Protein AF-A0A2G9UCV1-F1 (afdb_monomer_lite)

Secondary structure (DSSP, 8-state):
--------------HHHHHHHHHHHHHHHHHHHHHHHHHHHHHHHHHHHHHHHHHTTSS-TTTS--GGGG---TT--HHHHHHHHHHHHHHTGGG-TT--SHHHHHHHHHHH-HHHHHHHHHHHHHHHHS---SHHHHHHHHHHHHHHHHHHHH-TT----

Sequence (161 aa):
MLAKSEYHDDKNCTADTAIFDMDEEQQQEADSDEDGTMAKLDGVVRDVLCYIAMKHGVVDSAALGDASWLRLGNEAKREELFSILLSLLESRMLLAVHVRYSSFIWLYICSLDESYATRTLELLWSVIVRPQIAQSDVAKGHGAAAYLAAFLARAKYLDLK

Organism: Teladorsagia circumcincta (NCBI:txid45464)

InterPro domains:
  IPR007991 RNA polymerase I specific transcription initiation factor RRN3 [PF05327] (13-159)
  IPR007991 RNA polymerase I specific transcription initiation factor RRN3 [PTHR12790] (10-160)

Foldseek 3Di:
DDDDDDDDDPPDPPPVVVVVVVVVVVVVVVVVVVVVVVVVVVVVLVLLLVVLCVLLVVDDPVVPPDNVVVVDDPPDHNVNVLVVVLVCCQPPVLLDPPDDRVLVSLLSSCLSDVVSVVVLLVSLVCLLPDDDDDPSSVSSNVSSVVSNVVCVVPNPVDDPD

Structure (mmCIF, N/CA/C/O backbone):
data_AF-A0A2G9UCV1-F1
#
_entry.id   AF-A0A2G9UCV1-F1
#
loop_
_atom_site.group_PDB
_atom_site.id
_atom_site.type_symbol
_atom_site.label_atom_id
_atom_site.label_alt_id
_atom_site.label_comp_id
_atom_site.label_asym_id
_atom_site.label_entity_id
_atom_site.label_seq_id
_atom_site.pdbx_PDB_ins_code
_atom_site.Cartn_x
_atom_site.Cartn_y
_atom_site.Cartn_z
_atom_site.occupancy
_atom_site.B_iso_or_equiv
_atom_site.auth_seq_id
_atom_site.auth_comp_id
_atom_site.auth_asym_id
_atom_site.auth_atom_id
_atom_site.pdbx_PDB_model_num
ATOM 1 N N . MET A 1 1 ? 22.175 36.549 -83.589 1.00 36.97 1 MET A N 1
ATOM 2 C CA . MET A 1 1 ? 23.540 36.777 -83.065 1.00 36.97 1 MET A CA 1
ATOM 3 C C . MET A 1 1 ? 23.429 37.096 -81.585 1.00 36.97 1 MET A C 1
ATOM 5 O O . MET A 1 1 ? 22.569 37.899 -81.257 1.00 36.97 1 MET A O 1
ATOM 9 N N . LEU A 1 2 ? 24.325 36.492 -80.787 1.00 35.78 2 LEU A N 1
ATOM 10 C CA . LEU A 1 2 ? 24.571 36.649 -79.336 1.00 35.78 2 LEU A CA 1
ATOM 11 C C . LEU A 1 2 ? 23.545 35.988 -78.394 1.00 35.78 2 LEU A C 1
ATOM 13 O O . LEU A 1 2 ? 22.355 36.176 -78.586 1.00 35.78 2 LEU A O 1
ATOM 17 N N . ALA A 1 3 ? 23.891 35.320 -77.292 1.00 36.47 3 ALA A N 1
ATOM 18 C CA . ALA A 1 3 ? 24.941 34.373 -76.881 1.00 36.47 3 ALA A CA 1
ATOM 19 C C . ALA A 1 3 ? 24.551 33.918 -75.448 1.00 36.47 3 ALA A C 1
ATOM 21 O O . ALA A 1 3 ? 23.888 34.661 -74.732 1.00 36.47 3 ALA A O 1
ATOM 22 N N . LYS A 1 4 ? 24.954 32.700 -75.066 1.00 44.09 4 LYS A N 1
ATOM 23 C CA . LYS A 1 4 ? 24.844 32.037 -73.746 1.00 44.09 4 LYS A CA 1
ATOM 24 C C . LYS A 1 4 ? 24.869 32.939 -72.493 1.00 44.09 4 LYS A C 1
ATOM 26 O O . LYS A 1 4 ? 25.775 33.753 -72.367 1.00 44.09 4 LYS A O 1
ATOM 31 N N . SER A 1 5 ? 24.075 32.563 -71.484 1.00 36.56 5 SER A N 1
ATOM 32 C CA . SER A 1 5 ? 24.607 32.185 -70.158 1.00 36.56 5 SER A CA 1
ATOM 33 C C . SER A 1 5 ? 23.588 31.347 -69.371 1.00 36.56 5 SER A C 1
ATOM 35 O O . SER A 1 5 ? 22.533 31.841 -68.981 1.00 36.56 5 SER A O 1
ATOM 37 N N . GLU A 1 6 ? 23.923 30.079 -69.148 1.00 44.66 6 GLU A N 1
ATOM 38 C CA . GLU A 1 6 ? 23.405 29.265 -68.045 1.00 44.66 6 GLU A CA 1
ATOM 39 C C . GLU A 1 6 ? 23.840 29.896 -66.713 1.00 44.66 6 GLU A C 1
ATOM 41 O O . GLU A 1 6 ? 24.981 30.345 -66.621 1.00 44.66 6 GLU A O 1
ATOM 46 N N . TYR A 1 7 ? 22.981 29.887 -65.690 1.00 33.75 7 TYR A N 1
ATOM 47 C CA . TYR A 1 7 ? 23.413 29.615 -64.314 1.00 33.75 7 TYR A CA 1
ATOM 48 C C . TYR A 1 7 ? 22.213 29.185 -63.455 1.00 33.75 7 TYR A C 1
ATOM 50 O O . TYR A 1 7 ? 21.253 29.933 -63.280 1.00 33.75 7 TYR A O 1
ATOM 58 N N . HIS A 1 8 ? 22.292 27.942 -62.979 1.00 42.00 8 HIS A N 1
ATOM 59 C CA . HIS A 1 8 ? 21.508 27.350 -61.895 1.00 42.00 8 HIS A CA 1
ATOM 60 C C . HIS A 1 8 ? 21.559 28.242 -60.647 1.00 42.00 8 HIS A C 1
ATOM 62 O O . HIS A 1 8 ? 22.640 28.702 -60.287 1.00 42.00 8 HIS A O 1
ATOM 68 N N . ASP A 1 9 ? 20.443 28.375 -59.932 1.00 35.41 9 ASP A N 1
ATOM 69 C CA . ASP A 1 9 ? 20.506 28.344 -58.469 1.00 35.41 9 ASP A CA 1
ATOM 70 C C . ASP A 1 9 ? 19.203 27.745 -57.929 1.00 35.41 9 ASP A C 1
ATOM 72 O O . ASP A 1 9 ? 18.168 28.409 -57.813 1.00 35.41 9 ASP A O 1
ATOM 76 N N . ASP A 1 10 ? 19.266 26.439 -57.669 1.00 41.19 10 ASP A N 1
ATOM 77 C CA . ASP A 1 10 ? 18.287 25.699 -56.886 1.00 41.19 10 ASP A CA 1
ATOM 78 C C . ASP A 1 10 ? 18.305 26.247 -55.459 1.00 41.19 10 ASP A C 1
ATOM 80 O O . ASP A 1 10 ? 19.042 25.768 -54.594 1.00 41.19 10 ASP A O 1
ATOM 84 N N . LYS A 1 11 ? 17.453 27.230 -55.165 1.00 46.59 11 LYS A N 1
ATOM 85 C CA . LYS A 1 11 ? 17.061 27.484 -53.775 1.00 46.59 11 LYS A CA 1
ATOM 86 C C . LYS A 1 11 ? 16.038 26.443 -53.365 1.00 46.59 11 LYS A C 1
ATOM 88 O O . LYS A 1 11 ? 14.837 26.689 -53.308 1.00 46.59 11 LYS A O 1
ATOM 93 N N . ASN A 1 12 ? 16.593 25.258 -53.131 1.00 39.28 12 ASN A N 1
ATOM 94 C CA . ASN A 1 12 ? 15.988 24.142 -52.440 1.00 39.28 12 ASN A CA 1
ATOM 95 C C . ASN A 1 12 ? 15.284 24.652 -51.179 1.00 39.28 12 ASN A C 1
ATOM 97 O O . ASN A 1 12 ? 15.873 25.366 -50.364 1.00 39.28 12 ASN A O 1
ATOM 101 N N . CYS A 1 13 ? 14.020 24.268 -51.046 1.00 40.97 13 CYS A N 1
ATOM 102 C CA . CYS A 1 13 ? 13.200 24.431 -49.861 1.00 40.97 13 CYS A CA 1
ATOM 103 C C . CYS A 1 13 ? 13.863 23.731 -48.660 1.00 40.97 13 CYS A C 1
ATOM 105 O O . CYS A 1 13 ? 13.596 22.567 -48.395 1.00 40.97 13 CYS A O 1
ATOM 107 N N . THR A 1 14 ? 14.741 24.419 -47.934 1.00 45.41 14 THR A N 1
ATOM 108 C CA . THR A 1 14 ? 15.266 23.973 -46.628 1.00 45.41 14 THR A CA 1
ATOM 109 C C . THR A 1 14 ? 14.481 24.554 -45.452 1.00 45.41 14 THR A C 1
ATOM 111 O O . THR A 1 14 ? 14.821 24.303 -44.302 1.00 45.41 14 THR A O 1
ATOM 114 N N . ALA A 1 15 ? 13.429 25.332 -45.720 1.00 49.66 15 ALA A N 1
ATOM 115 C CA . ALA A 1 15 ? 12.578 25.905 -44.679 1.00 49.66 15 ALA A CA 1
ATOM 116 C C . ALA A 1 15 ? 11.506 24.923 -44.173 1.00 49.66 15 ALA A C 1
ATOM 118 O O . ALA A 1 15 ? 11.132 25.002 -43.007 1.00 49.66 15 ALA A O 1
ATOM 119 N N . ASP A 1 16 ? 11.049 23.984 -45.009 1.00 50.50 16 ASP A N 1
ATOM 120 C CA . ASP A 1 16 ? 9.970 23.063 -44.627 1.00 50.50 16 ASP A CA 1
ATOM 121 C C . ASP A 1 16 ? 10.460 21.900 -43.752 1.00 50.50 16 ASP A C 1
ATOM 123 O O . ASP A 1 16 ? 9.701 21.420 -42.924 1.00 50.50 16 ASP A O 1
ATOM 127 N N . THR A 1 17 ? 11.725 21.477 -43.852 1.00 52.72 17 THR A N 1
ATOM 128 C CA . THR A 1 17 ? 12.302 20.447 -42.963 1.00 52.72 17 THR A CA 1
ATOM 129 C C . THR A 1 17 ? 12.671 20.979 -41.578 1.00 52.72 17 THR A C 1
ATOM 131 O O . THR A 1 17 ? 12.580 20.237 -40.609 1.00 52.72 17 THR A O 1
ATOM 134 N N . ALA A 1 18 ? 13.012 22.265 -41.452 1.00 54.44 18 ALA A N 1
ATOM 135 C CA . ALA A 1 18 ? 13.372 22.866 -40.163 1.00 54.44 18 ALA A CA 1
ATOM 136 C C . ALA A 1 18 ? 12.172 23.028 -39.208 1.00 54.44 18 ALA A C 1
ATOM 138 O O . ALA A 1 18 ? 12.356 23.079 -37.995 1.00 54.44 18 ALA A O 1
ATOM 139 N N . ILE A 1 19 ? 10.948 23.109 -39.746 1.00 53.62 19 ILE A N 1
ATOM 140 C CA . ILE A 1 19 ? 9.717 23.129 -38.941 1.00 53.62 19 ILE A CA 1
ATOM 141 C C . ILE A 1 19 ? 9.448 21.759 -38.303 1.00 53.62 19 ILE A C 1
ATOM 143 O O . ILE A 1 19 ? 8.961 21.720 -37.180 1.00 53.62 19 ILE A O 1
ATOM 147 N N . PHE A 1 20 ? 9.791 20.655 -38.977 1.00 51.34 20 PHE A N 1
ATOM 148 C CA . PHE A 1 20 ? 9.595 19.302 -38.440 1.00 51.34 20 PHE A CA 1
ATOM 149 C C . PHE A 1 20 ? 10.747 18.836 -37.530 1.00 51.34 20 PHE A C 1
ATOM 151 O O . PHE A 1 20 ? 10.480 18.125 -36.567 1.00 51.34 20 PHE A O 1
ATOM 158 N N . ASP A 1 21 ? 11.990 19.286 -37.756 1.00 57.12 21 ASP A N 1
ATOM 159 C CA . ASP A 1 21 ? 13.137 18.963 -36.878 1.00 57.12 21 ASP A CA 1
ATOM 160 C C . ASP A 1 21 ? 12.962 19.524 -35.451 1.00 57.12 21 ASP A C 1
ATOM 162 O O . ASP A 1 21 ? 13.311 18.866 -34.474 1.00 57.12 21 ASP A O 1
ATOM 166 N N . MET A 1 22 ? 12.375 20.720 -35.305 1.00 56.84 22 MET A N 1
ATOM 167 C CA . MET A 1 22 ? 12.138 21.315 -33.981 1.00 56.84 22 MET A CA 1
ATOM 168 C C . MET A 1 22 ? 11.086 20.564 -33.148 1.00 56.84 22 MET A C 1
ATOM 170 O O . MET A 1 22 ? 11.182 20.562 -31.920 1.00 56.84 22 MET A O 1
ATOM 174 N N . ASP A 1 23 ? 10.096 19.945 -33.796 1.00 54.31 23 ASP A N 1
ATOM 175 C CA . ASP A 1 23 ? 9.051 19.172 -33.116 1.00 54.31 23 ASP A CA 1
ATOM 176 C C . ASP A 1 23 ? 9.553 17.758 -32.749 1.00 54.31 23 ASP A C 1
ATOM 178 O O . ASP A 1 23 ? 9.207 17.240 -31.687 1.00 54.31 23 ASP A O 1
ATOM 182 N N . GLU A 1 24 ? 10.412 17.141 -33.573 1.00 57.62 24 GLU A N 1
ATOM 183 C CA . GLU A 1 24 ? 11.003 15.823 -33.284 1.00 57.62 24 GLU A CA 1
ATOM 184 C C . GLU A 1 24 ? 12.051 15.864 -32.153 1.00 57.62 24 GLU A C 1
ATOM 186 O O . GLU A 1 24 ? 12.065 14.962 -31.308 1.00 57.62 24 GLU A O 1
ATOM 191 N N . GLU A 1 25 ? 12.878 16.914 -32.068 1.00 55.00 25 GLU A N 1
ATOM 192 C CA . GLU A 1 25 ? 13.849 17.086 -30.971 1.00 55.00 25 GLU A CA 1
ATOM 193 C C . GLU A 1 25 ? 13.156 17.312 -29.613 1.00 55.00 25 GLU A C 1
ATOM 195 O O . GLU A 1 25 ? 13.543 16.705 -28.611 1.00 55.00 25 GLU A O 1
ATOM 200 N N . GLN A 1 26 ? 12.076 18.104 -29.570 1.00 53.88 26 GLN A N 1
ATOM 201 C CA . GLN A 1 26 ? 11.294 18.312 -28.340 1.00 53.88 26 GLN A CA 1
ATOM 202 C C . GLN A 1 26 ? 10.591 17.035 -27.865 1.00 53.88 26 GLN A C 1
ATOM 204 O O . GLN A 1 26 ? 10.488 16.797 -26.659 1.00 53.88 26 GLN A O 1
ATOM 209 N N . GLN A 1 27 ? 10.123 16.203 -28.797 1.00 52.91 27 GLN A N 1
ATOM 210 C CA . GLN A 1 27 ? 9.500 14.920 -28.480 1.00 52.91 27 GLN A CA 1
ATOM 211 C C . GLN A 1 27 ? 10.533 13.923 -27.912 1.00 52.91 27 GLN A C 1
ATOM 213 O O . GLN A 1 27 ? 10.243 13.230 -26.939 1.00 52.91 27 GLN A O 1
ATOM 218 N N . GLN A 1 28 ? 11.757 13.892 -28.457 1.00 52.22 28 GLN A N 1
ATOM 219 C CA . GLN A 1 28 ? 12.842 13.032 -27.961 1.00 52.22 28 GLN A CA 1
ATOM 220 C C . GLN A 1 28 ? 13.397 13.461 -26.597 1.00 52.22 28 GLN A C 1
ATOM 222 O O . GLN A 1 28 ? 13.704 12.598 -25.771 1.00 52.22 28 GLN A O 1
ATOM 227 N N . GLU A 1 29 ? 13.520 14.764 -26.331 1.00 54.25 29 GLU A N 1
ATOM 228 C CA . GLU A 1 29 ? 13.940 15.261 -25.014 1.00 54.25 29 GLU A CA 1
ATOM 229 C C . GLU A 1 29 ? 12.895 14.946 -23.932 1.00 54.25 29 GLU A C 1
ATOM 231 O O . GLU A 1 29 ? 13.259 14.498 -22.842 1.00 54.25 29 GLU A O 1
ATOM 236 N N . ALA A 1 30 ? 11.602 15.087 -24.248 1.00 56.38 30 ALA A N 1
ATOM 237 C CA . ALA A 1 30 ? 10.517 14.733 -23.336 1.00 56.38 30 ALA A CA 1
ATOM 238 C C . ALA A 1 30 ? 10.493 13.226 -23.011 1.00 56.38 30 ALA A C 1
ATOM 240 O O . ALA A 1 30 ? 10.402 12.858 -21.839 1.00 56.38 30 ALA A O 1
ATOM 241 N N . ASP A 1 31 ? 10.648 12.358 -24.015 1.00 57.25 31 ASP A N 1
ATOM 242 C CA . ASP A 1 31 ? 10.676 10.902 -23.819 1.00 57.25 31 ASP A CA 1
ATOM 243 C C . ASP A 1 31 ? 11.931 10.444 -23.038 1.00 57.25 31 ASP A C 1
ATOM 245 O O . ASP A 1 31 ? 11.857 9.546 -22.195 1.00 57.25 31 ASP A O 1
ATOM 249 N N . SER A 1 32 ? 13.082 11.092 -23.259 1.00 58.66 32 SER A N 1
ATOM 250 C CA . SER A 1 32 ? 14.326 10.842 -22.511 1.00 58.66 32 SER A CA 1
ATOM 251 C C . SER A 1 32 ? 14.216 11.255 -21.035 1.00 58.66 32 SER A C 1
ATOM 253 O O . SER A 1 32 ? 14.679 10.536 -20.140 1.00 58.66 32 SER A O 1
ATOM 255 N N . ASP A 1 33 ? 13.595 12.402 -20.754 1.00 60.75 33 ASP A N 1
ATOM 256 C CA . ASP A 1 33 ? 13.387 12.881 -19.385 1.00 60.75 33 ASP A CA 1
ATOM 257 C C . ASP A 1 33 ? 12.329 12.051 -18.633 1.00 60.75 33 ASP A C 1
ATOM 259 O O . ASP A 1 33 ? 12.4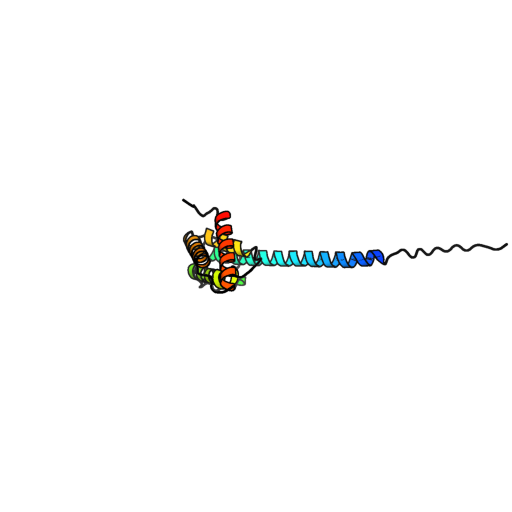88 11.778 -17.433 1.00 60.75 33 ASP A O 1
ATOM 263 N N . GLU A 1 34 ? 11.280 11.577 -19.313 1.00 63.47 34 GLU A N 1
ATOM 264 C CA . GLU A 1 34 ? 10.317 10.630 -18.741 1.00 63.47 34 GLU A CA 1
ATOM 265 C C . GLU A 1 34 ? 10.983 9.297 -18.360 1.00 63.47 34 GLU A C 1
ATOM 267 O O . GLU A 1 34 ? 10.778 8.804 -17.245 1.00 63.47 34 GLU A O 1
ATOM 272 N N . ASP A 1 35 ? 11.858 8.755 -19.208 1.00 69.31 35 ASP A N 1
ATOM 273 C CA . ASP A 1 35 ? 12.586 7.517 -18.903 1.00 69.31 35 ASP A CA 1
ATOM 274 C C . ASP A 1 35 ? 13.588 7.718 -17.745 1.00 69.31 35 ASP A C 1
ATOM 276 O O . ASP A 1 35 ? 13.674 6.917 -16.803 1.00 69.31 35 ASP A O 1
ATOM 280 N N . GLY A 1 36 ? 14.263 8.873 -17.710 1.00 75.62 36 GLY A N 1
ATOM 281 C CA . GLY A 1 36 ? 15.147 9.261 -16.611 1.00 75.62 36 GLY A CA 1
ATOM 282 C C . GLY A 1 36 ? 14.422 9.447 -15.270 1.00 75.62 36 GLY A C 1
ATOM 283 O O . GLY A 1 36 ? 14.963 9.111 -14.208 1.00 75.62 36 GLY A O 1
ATOM 284 N N . THR A 1 37 ? 13.192 9.968 -15.277 1.00 79.00 37 THR A N 1
ATOM 285 C CA . THR A 1 37 ? 12.369 10.089 -14.060 1.00 79.00 37 THR A CA 1
ATOM 286 C C . THR A 1 37 ? 11.780 8.749 -13.624 1.00 79.00 37 THR A C 1
ATOM 288 O O . THR A 1 37 ? 11.726 8.480 -12.418 1.00 79.00 37 THR A O 1
ATOM 291 N N . MET A 1 38 ? 11.428 7.870 -14.564 1.00 81.75 38 MET A N 1
ATOM 292 C CA . MET A 1 38 ? 10.963 6.515 -14.273 1.00 81.75 38 MET A CA 1
ATOM 293 C C . MET A 1 38 ? 12.068 5.654 -13.650 1.00 81.75 38 MET A C 1
ATOM 295 O O . MET A 1 38 ? 11.817 4.988 -12.644 1.00 81.75 38 MET A O 1
ATOM 299 N N . ALA A 1 39 ? 13.30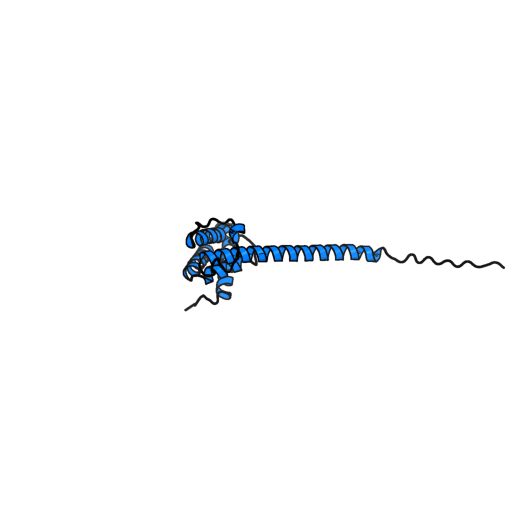3 5.741 -14.150 1.00 84.94 39 ALA A N 1
ATOM 300 C CA . ALA A 1 39 ? 14.456 5.058 -13.561 1.00 84.94 39 ALA A CA 1
ATOM 301 C C . ALA A 1 39 ? 14.751 5.532 -12.125 1.00 84.94 39 ALA A C 1
ATOM 303 O O . ALA A 1 39 ? 15.054 4.726 -11.240 1.00 84.94 39 ALA A O 1
ATOM 304 N N . LYS A 1 40 ? 14.614 6.840 -11.859 1.00 85.69 40 LYS A N 1
ATOM 305 C CA . LYS A 1 40 ? 14.734 7.393 -10.498 1.00 85.69 40 LYS A CA 1
ATOM 306 C C . LYS A 1 40 ? 13.625 6.879 -9.585 1.00 85.69 40 LYS A C 1
ATOM 308 O O . LYS A 1 40 ? 13.901 6.534 -8.437 1.00 85.69 40 LYS A O 1
ATOM 313 N N . LEU A 1 41 ? 12.388 6.816 -10.080 1.00 86.00 41 LEU A N 1
ATOM 314 C CA . LEU A 1 41 ? 11.263 6.292 -9.314 1.00 86.00 41 LEU A CA 1
ATOM 315 C C . LEU A 1 41 ? 11.452 4.808 -8.985 1.00 86.00 41 LEU A C 1
ATOM 317 O O . LEU A 1 41 ? 11.250 4.430 -7.835 1.00 86.00 41 LEU A O 1
ATOM 321 N N . ASP A 1 42 ? 11.868 3.990 -9.953 1.00 85.56 42 ASP A N 1
ATOM 322 C CA . ASP A 1 42 ? 12.183 2.576 -9.722 1.00 85.56 42 ASP A CA 1
ATOM 323 C C . ASP A 1 42 ? 13.281 2.412 -8.663 1.00 85.56 42 ASP A C 1
ATOM 325 O O . ASP A 1 42 ? 13.126 1.623 -7.731 1.00 85.56 42 ASP A O 1
ATOM 329 N N . GLY A 1 43 ? 14.335 3.235 -8.739 1.00 84.81 43 GLY A N 1
ATOM 330 C CA . GLY A 1 43 ? 15.372 3.309 -7.713 1.00 84.81 43 GLY A CA 1
ATOM 331 C C . GLY A 1 43 ? 14.794 3.560 -6.322 1.00 84.81 43 GLY A C 1
ATOM 332 O O . GLY A 1 43 ? 14.951 2.726 -5.438 1.00 84.81 43 GLY A O 1
ATOM 333 N N . VAL A 1 44 ? 14.035 4.644 -6.152 1.00 84.94 44 VAL A N 1
ATOM 334 C CA . VAL A 1 44 ? 13.456 5.018 -4.851 1.00 84.94 44 VAL A CA 1
ATOM 335 C C . VAL A 1 44 ? 12.447 3.983 -4.342 1.00 84.94 44 VAL A C 1
ATOM 337 O O . VAL A 1 44 ? 12.399 3.699 -3.146 1.00 84.94 44 VAL A O 1
ATOM 340 N N . VAL A 1 45 ? 11.628 3.394 -5.217 1.00 85.56 45 VAL A N 1
ATOM 341 C CA . VAL A 1 45 ? 10.672 2.352 -4.815 1.00 85.56 45 VAL A CA 1
ATOM 342 C C . VAL A 1 45 ? 11.417 1.102 -4.353 1.00 85.56 45 VAL A C 1
ATOM 344 O O . VAL A 1 45 ? 11.097 0.571 -3.289 1.00 85.56 45 VAL A O 1
ATOM 347 N N . ARG A 1 46 ? 12.439 0.659 -5.094 1.00 84.94 46 ARG A N 1
ATOM 348 C CA . ARG A 1 46 ? 13.301 -0.461 -4.699 1.00 84.94 46 ARG A CA 1
ATOM 349 C C . ARG A 1 46 ? 13.966 -0.194 -3.353 1.00 84.94 46 ARG A C 1
ATOM 351 O O . ARG A 1 46 ? 13.918 -1.048 -2.476 1.00 84.94 46 ARG A O 1
ATOM 358 N N . ASP A 1 47 ? 14.502 1.001 -3.167 1.00 83.44 47 ASP A N 1
ATOM 359 C CA . ASP A 1 47 ? 15.160 1.448 -1.943 1.00 83.44 47 ASP A CA 1
ATOM 360 C C . ASP A 1 47 ? 14.234 1.357 -0.717 1.00 83.44 47 ASP A C 1
ATOM 362 O O . ASP A 1 47 ? 14.600 0.798 0.322 1.00 83.44 47 ASP A O 1
ATOM 366 N N . VAL A 1 48 ? 12.991 1.829 -0.861 1.00 85.38 48 VAL A N 1
ATOM 367 C CA . VAL A 1 48 ? 11.954 1.733 0.179 1.00 85.38 48 VAL A CA 1
ATOM 368 C C . VAL A 1 48 ? 11.580 0.276 0.462 1.00 85.38 48 VAL A C 1
ATOM 370 O O . VAL A 1 48 ? 11.476 -0.116 1.626 1.00 85.38 48 VAL A O 1
ATOM 373 N N . LEU A 1 49 ? 11.397 -0.544 -0.576 1.00 85.31 49 LEU A N 1
ATOM 374 C CA . LEU A 1 49 ? 11.066 -1.963 -0.425 1.00 85.31 49 LEU A CA 1
ATOM 375 C C . LEU A 1 49 ? 12.186 -2.735 0.274 1.00 85.31 49 LEU A C 1
ATOM 377 O O . LEU A 1 49 ? 11.916 -3.525 1.176 1.00 85.31 49 LEU A O 1
ATOM 381 N N . CYS A 1 50 ? 13.439 -2.476 -0.091 1.00 82.75 50 CYS A N 1
ATOM 382 C CA . CYS A 1 50 ? 14.596 -3.084 0.546 1.00 82.75 50 CYS A CA 1
ATOM 383 C C . CYS A 1 50 ? 14.705 -2.678 2.020 1.00 82.75 50 CYS A C 1
ATOM 385 O O . CYS A 1 50 ? 14.963 -3.535 2.863 1.00 82.75 50 CYS A O 1
ATOM 387 N N . TYR A 1 51 ? 14.428 -1.415 2.360 1.00 81.62 51 TYR A N 1
ATOM 388 C CA . TYR A 1 51 ? 14.383 -0.974 3.755 1.00 81.62 51 TYR A CA 1
ATOM 389 C C . TYR A 1 51 ? 13.322 -1.726 4.571 1.00 81.62 51 TYR A C 1
ATOM 391 O O . TYR A 1 51 ? 13.600 -2.201 5.676 1.00 81.62 51 TYR A O 1
ATOM 399 N N . ILE A 1 52 ? 12.121 -1.887 4.011 1.00 84.31 52 ILE A N 1
ATOM 400 C CA . ILE A 1 52 ? 11.056 -2.687 4.624 1.00 84.31 52 ILE A CA 1
ATOM 401 C C . ILE A 1 52 ? 11.545 -4.136 4.791 1.00 84.31 52 ILE A C 1
ATOM 403 O O . ILE A 1 52 ? 11.499 -4.678 5.894 1.00 84.31 52 ILE A O 1
ATOM 407 N N . ALA A 1 53 ? 12.097 -4.746 3.742 1.00 83.06 53 ALA A N 1
ATOM 408 C CA . ALA A 1 53 ? 12.594 -6.120 3.772 1.00 83.06 53 ALA A CA 1
ATOM 409 C C . ALA A 1 53 ? 13.642 -6.354 4.876 1.00 83.06 53 ALA A C 1
ATOM 411 O O . ALA A 1 53 ? 13.572 -7.353 5.597 1.00 83.06 53 ALA A O 1
ATOM 412 N N . MET A 1 54 ? 14.575 -5.410 5.047 1.00 79.81 54 MET A N 1
ATOM 413 C CA . MET A 1 54 ? 15.589 -5.447 6.105 1.00 79.81 54 MET A CA 1
ATOM 414 C C . MET A 1 54 ? 14.958 -5.377 7.497 1.00 79.81 54 MET A C 1
ATOM 416 O O . MET A 1 54 ? 15.314 -6.152 8.382 1.00 79.81 54 MET A O 1
ATOM 420 N N . LYS A 1 55 ? 14.001 -4.466 7.711 1.00 79.62 55 LYS A N 1
ATOM 421 C CA . LYS A 1 55 ? 13.340 -4.305 9.017 1.00 79.62 55 LYS A CA 1
ATOM 422 C C . LYS A 1 55 ? 12.443 -5.484 9.388 1.00 79.62 55 LYS A C 1
ATOM 424 O O . LYS A 1 55 ? 12.282 -5.766 10.574 1.00 79.62 55 LYS A O 1
ATOM 429 N N . HIS A 1 56 ? 11.898 -6.182 8.397 1.00 78.62 56 HIS A N 1
ATOM 430 C CA . HIS A 1 56 ? 11.121 -7.404 8.596 1.00 78.62 56 HIS A CA 1
ATOM 431 C C . HIS A 1 56 ? 11.985 -8.678 8.651 1.00 78.62 56 HIS A C 1
ATOM 433 O O . HIS A 1 56 ? 11.442 -9.755 8.880 1.00 78.62 56 HIS A O 1
ATOM 439 N N . GLY A 1 57 ? 13.313 -8.570 8.500 1.00 72.94 57 GLY A N 1
ATOM 440 C CA . GLY A 1 57 ? 14.243 -9.701 8.601 1.00 72.94 57 GLY A CA 1
ATOM 441 C C . GLY A 1 57 ? 14.178 -10.678 7.423 1.00 72.94 57 GLY A C 1
ATOM 442 O O . GLY A 1 57 ? 14.608 -11.818 7.556 1.00 72.9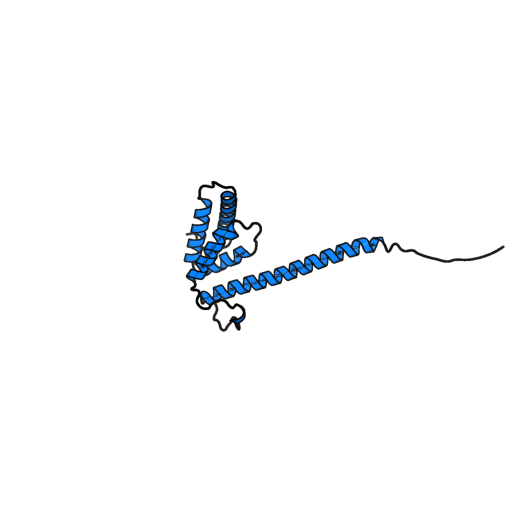4 57 GLY A O 1
ATOM 443 N N . VAL A 1 58 ? 13.625 -10.251 6.283 1.00 72.25 58 VAL A N 1
ATOM 444 C CA . VAL A 1 58 ? 13.515 -11.070 5.060 1.00 72.25 58 VAL A CA 1
ATOM 445 C C . VAL A 1 58 ? 14.811 -11.043 4.251 1.00 72.25 58 VAL A C 1
ATOM 447 O O . VAL A 1 58 ? 15.128 -12.001 3.550 1.00 72.25 58 VAL A O 1
ATOM 450 N N . VAL A 1 59 ? 15.565 -9.948 4.349 1.00 65.94 59 VAL A N 1
ATOM 451 C CA . VAL A 1 59 ? 16.854 -9.774 3.676 1.00 65.94 59 VAL A CA 1
ATOM 452 C C . VAL A 1 59 ? 17.914 -9.493 4.729 1.00 65.94 59 VAL A C 1
ATOM 454 O O . VAL A 1 59 ? 17.810 -8.519 5.477 1.00 65.94 59 VAL A O 1
ATOM 457 N N . ASP A 1 60 ? 18.945 -10.337 4.769 1.00 57.03 60 ASP A N 1
ATOM 458 C CA . ASP A 1 60 ? 20.112 -10.109 5.614 1.00 57.03 60 ASP A CA 1
ATOM 459 C C . ASP A 1 60 ? 20.834 -8.832 5.180 1.00 57.03 60 ASP A C 1
ATOM 461 O O . ASP A 1 60 ? 21.095 -8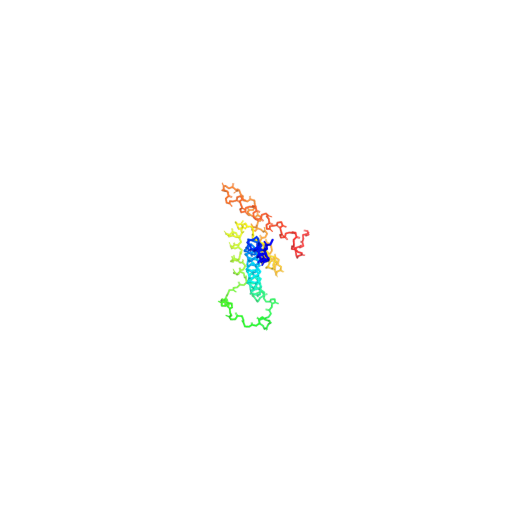.612 3.994 1.00 57.03 60 ASP A O 1
ATOM 465 N N . SER A 1 61 ? 21.240 -8.015 6.156 1.00 56.00 61 SER A N 1
ATOM 466 C CA . SER A 1 61 ? 21.988 -6.769 5.928 1.00 56.00 61 SER A CA 1
ATOM 467 C C . SER A 1 61 ? 23.291 -6.961 5.136 1.00 56.00 61 SER A C 1
ATOM 469 O O . SER A 1 61 ? 23.857 -5.983 4.660 1.00 56.00 61 SER A O 1
ATOM 471 N N . ALA A 1 62 ? 23.767 -8.201 4.989 1.00 50.94 62 ALA A N 1
ATOM 472 C CA . ALA A 1 62 ? 24.935 -8.557 4.190 1.00 50.94 62 ALA A CA 1
ATOM 473 C C . ALA A 1 62 ? 24.663 -8.582 2.672 1.00 50.94 62 ALA A C 1
ATOM 475 O O . ALA A 1 62 ? 25.593 -8.401 1.891 1.00 50.94 62 ALA A O 1
ATOM 476 N N . ALA A 1 63 ? 23.412 -8.788 2.243 1.00 52.31 63 ALA A N 1
ATOM 477 C CA . ALA A 1 63 ? 23.047 -8.883 0.827 1.00 52.31 63 ALA A CA 1
ATOM 478 C C . ALA A 1 63 ? 22.793 -7.516 0.168 1.00 52.31 63 ALA A C 1
ATOM 480 O O . ALA A 1 63 ? 22.855 -7.407 -1.054 1.00 52.31 63 ALA A O 1
ATOM 481 N N . LEU A 1 64 ? 22.514 -6.474 0.960 1.00 54.31 64 LEU A N 1
ATOM 482 C CA . LEU A 1 64 ? 22.059 -5.178 0.446 1.00 54.31 64 LEU A CA 1
ATOM 483 C C . LEU A 1 64 ? 23.173 -4.128 0.264 1.00 54.31 64 LEU A C 1
ATOM 485 O O . LEU A 1 64 ? 22.902 -3.001 -0.143 1.00 54.31 64 LEU A O 1
ATOM 489 N N . GLY A 1 65 ? 24.431 -4.477 0.537 1.00 56.31 65 GLY A N 1
ATOM 490 C CA . GLY A 1 65 ? 25.508 -3.487 0.568 1.00 56.31 65 GLY A CA 1
ATOM 491 C C . GLY A 1 65 ? 25.311 -2.449 1.681 1.00 56.31 65 GLY A C 1
ATOM 492 O O . GLY A 1 65 ? 24.420 -2.564 2.522 1.00 56.31 65 GLY A O 1
ATOM 493 N N . ASP A 1 66 ? 26.196 -1.455 1.729 1.00 53.44 66 ASP A N 1
ATOM 494 C CA . ASP A 1 66 ? 26.235 -0.460 2.801 1.00 53.44 66 ASP A CA 1
ATOM 495 C C . ASP A 1 66 ? 24.954 0.394 2.822 1.00 53.44 66 ASP A C 1
ATOM 497 O O . ASP A 1 66 ? 24.830 1.355 2.074 1.00 53.44 66 ASP A O 1
ATOM 501 N N . ALA A 1 67 ? 23.988 0.063 3.682 1.00 57.41 67 ALA A N 1
ATOM 502 C CA . ALA A 1 67 ? 22.736 0.808 3.854 1.00 57.41 67 ALA A CA 1
ATOM 503 C C . ALA A 1 67 ? 22.928 2.183 4.539 1.00 57.41 67 ALA A C 1
ATOM 505 O O . ALA A 1 67 ? 21.952 2.845 4.901 1.00 57.41 67 ALA A O 1
ATOM 506 N N . SER A 1 68 ? 24.174 2.638 4.720 1.00 56.59 68 SER A N 1
ATOM 507 C CA . SER A 1 68 ? 24.521 3.940 5.300 1.00 56.59 68 SER A CA 1
ATOM 508 C C . SER A 1 68 ? 23.946 5.132 4.521 1.00 56.59 68 SER A C 1
ATOM 510 O O . SER A 1 68 ? 23.658 6.174 5.121 1.00 56.59 68 SER A O 1
ATOM 512 N N . TRP A 1 69 ? 23.708 4.984 3.210 1.00 58.31 69 TRP A N 1
ATOM 513 C CA . TRP A 1 69 ? 23.108 6.029 2.370 1.00 58.31 69 TRP A CA 1
ATOM 514 C C . TRP A 1 69 ? 21.627 6.270 2.680 1.00 58.31 69 TRP A C 1
ATOM 516 O O . TRP A 1 69 ? 21.159 7.395 2.510 1.00 58.31 69 TRP A O 1
ATOM 526 N N . LEU A 1 70 ? 20.906 5.271 3.207 1.00 58.66 70 LEU A N 1
ATOM 527 C CA . LEU A 1 70 ? 19.499 5.438 3.573 1.00 58.66 70 LEU A CA 1
ATOM 528 C C . LEU A 1 70 ? 19.319 6.377 4.767 1.00 58.66 70 LEU A C 1
ATOM 530 O O . LEU A 1 70 ? 18.212 6.865 4.961 1.00 58.66 70 LEU A O 1
ATOM 534 N N . ARG A 1 71 ? 20.374 6.638 5.565 1.00 54.38 71 ARG A N 1
ATOM 535 C CA . ARG A 1 71 ? 20.363 7.508 6.766 1.00 54.38 71 ARG A CA 1
ATOM 536 C C . ARG A 1 71 ? 19.113 7.345 7.650 1.00 54.38 71 ARG A C 1
ATOM 538 O O . ARG A 1 71 ? 18.738 8.261 8.380 1.00 54.38 71 ARG A O 1
ATOM 545 N N . LEU A 1 72 ? 18.455 6.189 7.593 1.00 55.00 72 LEU A N 1
ATOM 546 C CA . LEU A 1 72 ? 17.188 5.955 8.263 1.00 55.00 72 LEU A CA 1
ATOM 547 C C . LEU A 1 72 ? 17.496 5.335 9.618 1.00 55.00 72 LEU A C 1
ATOM 549 O O . LEU A 1 72 ? 18.172 4.310 9.703 1.00 55.00 72 LEU A O 1
ATOM 553 N N . GLY A 1 73 ? 17.023 5.998 10.675 1.00 54.72 73 GLY A N 1
ATOM 554 C CA . GLY A 1 73 ? 17.296 5.635 12.060 1.00 54.72 73 GLY A CA 1
ATOM 555 C C . GLY A 1 73 ? 17.112 4.139 12.295 1.00 54.72 73 GLY A C 1
ATOM 556 O O . GLY A 1 73 ? 16.071 3.556 11.978 1.00 54.72 73 GLY A O 1
ATOM 557 N N . ASN A 1 74 ? 18.138 3.501 12.858 1.00 57.78 74 ASN A N 1
ATOM 558 C CA . ASN A 1 74 ? 18.115 2.064 13.107 1.00 57.78 74 ASN A CA 1
ATOM 559 C C . ASN 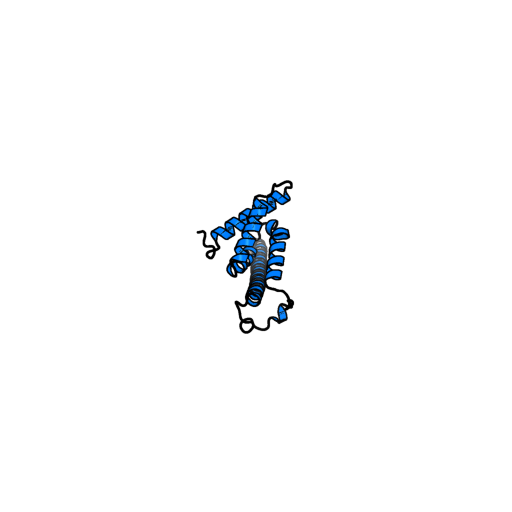A 1 74 ? 17.073 1.664 14.178 1.00 57.78 74 ASN A C 1
ATOM 561 O O . ASN A 1 74 ? 16.808 0.483 14.371 1.00 57.78 74 ASN A O 1
ATOM 565 N N . GLU A 1 75 ? 16.436 2.642 14.823 1.00 61.44 75 GLU A N 1
ATOM 566 C CA . GLU A 1 75 ? 15.586 2.451 15.998 1.00 61.44 75 GLU A CA 1
ATOM 567 C C . GLU A 1 75 ? 14.101 2.219 15.702 1.00 61.44 75 GLU A C 1
ATOM 569 O O . GLU A 1 75 ? 13.374 1.785 16.592 1.00 61.44 75 GLU A O 1
ATOM 574 N N . ALA A 1 76 ? 13.635 2.466 14.473 1.00 65.12 76 ALA A N 1
ATOM 575 C CA . ALA A 1 76 ? 12.224 2.266 14.145 1.00 65.12 76 ALA A CA 1
ATOM 576 C C . ALA A 1 76 ? 11.858 0.773 14.192 1.00 65.12 76 ALA A C 1
ATOM 578 O O . ALA A 1 76 ? 12.463 -0.052 13.491 1.00 65.12 76 ALA A O 1
ATOM 579 N N . LYS A 1 77 ? 10.852 0.426 15.004 1.00 79.62 77 LYS A N 1
ATOM 580 C CA . LYS A 1 77 ? 10.299 -0.936 15.061 1.00 79.62 77 LYS A CA 1
ATOM 581 C C . LYS A 1 77 ? 9.433 -1.209 13.829 1.00 79.62 77 LYS A C 1
ATOM 583 O O . LYS A 1 77 ? 8.794 -0.303 13.299 1.00 79.62 77 LYS A O 1
ATOM 588 N N . ARG A 1 78 ? 9.331 -2.481 13.423 1.00 83.62 78 ARG A N 1
ATOM 589 C CA . ARG A 1 78 ? 8.494 -2.916 12.283 1.00 83.62 78 ARG A CA 1
ATOM 590 C C . ARG A 1 78 ? 7.043 -2.411 12.366 1.00 83.62 78 ARG A C 1
ATOM 592 O O . ARG A 1 78 ? 6.484 -1.944 11.382 1.00 83.62 78 ARG A O 1
ATOM 599 N N . GLU A 1 79 ? 6.466 -2.423 13.570 1.00 83.44 79 GLU A N 1
ATOM 600 C CA . GLU A 1 79 ? 5.087 -1.982 13.819 1.00 83.44 79 GLU A CA 1
ATOM 601 C C . GLU A 1 79 ? 4.916 -0.464 13.723 1.00 83.44 79 GLU A C 1
ATOM 603 O O . GLU A 1 79 ? 3.869 0.026 13.298 1.00 83.44 79 GLU A O 1
ATOM 608 N N . GLU A 1 80 ? 5.941 0.292 14.115 1.00 84.75 80 GLU A N 1
ATOM 609 C CA . GLU A 1 80 ? 5.942 1.753 14.014 1.00 84.75 80 GLU A CA 1
ATOM 610 C C . GLU A 1 80 ? 6.016 2.167 12.545 1.00 84.75 80 GLU A C 1
ATOM 612 O O . GLU A 1 80 ? 5.245 3.020 12.111 1.00 84.75 80 GLU A O 1
ATOM 617 N N . LEU A 1 81 ? 6.862 1.491 11.759 1.00 84.94 81 LEU A N 1
ATOM 618 C CA . LEU A 1 81 ? 6.958 1.675 10.311 1.00 84.94 81 LEU A CA 1
ATOM 619 C C . LEU A 1 81 ? 5.605 1.410 9.637 1.00 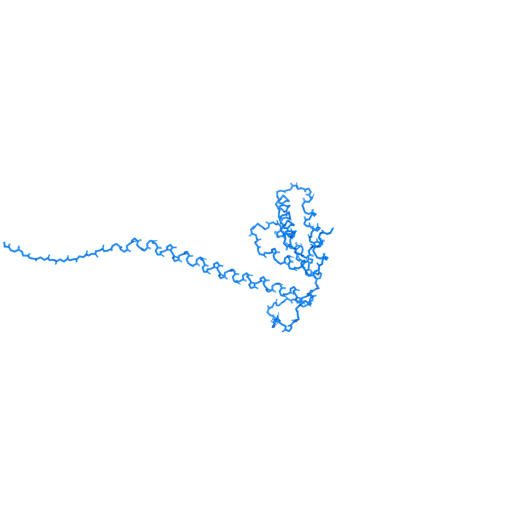84.94 81 LEU A C 1
ATOM 621 O O . LEU A 1 81 ? 5.108 2.272 8.908 1.00 84.94 81 LEU A O 1
ATOM 625 N N . PHE A 1 82 ? 4.974 0.267 9.930 1.00 89.06 82 PHE A N 1
ATOM 626 C CA . PHE A 1 82 ? 3.648 -0.053 9.400 1.00 89.06 82 PHE A CA 1
ATOM 627 C C . PHE A 1 82 ? 2.609 1.004 9.790 1.00 89.06 82 PHE A C 1
ATOM 629 O O . PHE A 1 82 ? 1.859 1.473 8.938 1.00 89.06 82 PHE A O 1
ATOM 636 N N . SER A 1 83 ? 2.594 1.434 11.053 1.00 88.50 83 SER A N 1
ATOM 637 C CA . SER A 1 83 ? 1.634 2.432 11.542 1.00 88.50 83 SER A CA 1
ATOM 638 C C . SER A 1 83 ? 1.822 3.799 10.872 1.00 88.50 83 SER A C 1
ATOM 640 O O . SER A 1 83 ? 0.840 4.448 10.509 1.00 88.50 83 SER A O 1
ATOM 642 N N . ILE A 1 84 ? 3.072 4.220 10.645 1.00 88.44 84 ILE A N 1
ATOM 643 C CA . ILE A 1 84 ? 3.389 5.452 9.914 1.00 88.44 84 ILE A CA 1
ATOM 644 C C . ILE A 1 84 ? 2.893 5.347 8.473 1.00 88.44 84 ILE A C 1
ATOM 646 O O . ILE A 1 84 ? 2.159 6.225 8.019 1.00 88.44 84 ILE A O 1
ATOM 650 N N . LEU A 1 85 ? 3.230 4.268 7.763 1.00 88.12 85 LEU A N 1
ATOM 651 C CA . LEU A 1 85 ? 2.756 4.071 6.395 1.00 88.12 85 LEU A CA 1
ATOM 652 C C . LEU A 1 85 ? 1.226 4.028 6.339 1.00 88.12 85 LEU A C 1
ATOM 654 O O . LEU A 1 85 ? 0.633 4.670 5.476 1.00 88.12 85 LEU A O 1
ATOM 658 N N . LEU A 1 86 ? 0.573 3.364 7.294 1.00 90.31 86 LEU A N 1
ATOM 659 C CA . LEU A 1 86 ? -0.885 3.255 7.345 1.00 90.31 86 LEU A CA 1
ATOM 660 C C . LEU A 1 86 ? -1.542 4.629 7.538 1.00 90.31 86 LEU A C 1
ATOM 662 O O . LEU A 1 86 ? -2.521 4.953 6.865 1.00 90.31 86 LEU A O 1
ATOM 666 N N . SER A 1 87 ? -0.947 5.488 8.368 1.00 89.81 87 SER A N 1
ATOM 667 C CA . SER A 1 87 ? -1.392 6.878 8.519 1.00 89.81 87 SER A CA 1
ATOM 668 C C . SER A 1 87 ? -1.185 7.715 7.245 1.00 89.81 87 SER A C 1
ATOM 670 O O . SER A 1 87 ? -2.011 8.570 6.907 1.00 89.81 87 SER A O 1
ATOM 672 N N . LEU A 1 88 ? -0.111 7.457 6.490 1.00 89.25 88 LEU A N 1
ATOM 673 C CA . LEU A 1 88 ? 0.165 8.116 5.210 1.00 89.25 88 LEU A CA 1
ATOM 674 C C . LEU A 1 88 ? -0.812 7.671 4.116 1.00 89.25 88 LEU A C 1
ATOM 676 O O . LEU A 1 88 ? -1.211 8.495 3.284 1.00 89.25 88 LEU A O 1
ATOM 680 N N . LEU A 1 89 ? -1.244 6.405 4.147 1.00 88.25 89 LEU A N 1
ATOM 681 C CA . LEU A 1 89 ? -2.280 5.892 3.256 1.00 88.25 89 LEU A CA 1
ATOM 682 C C . LEU A 1 89 ? -3.561 6.713 3.409 1.00 88.25 89 LEU A C 1
ATOM 684 O O . LEU A 1 89 ? -4.010 7.330 2.443 1.00 88.25 89 LEU A O 1
ATOM 688 N N . GLU A 1 90 ? -4.092 6.796 4.631 1.00 88.81 90 GLU A N 1
ATOM 689 C CA . GLU A 1 90 ? -5.356 7.487 4.916 1.00 88.81 90 GLU A CA 1
ATOM 690 C C . GLU A 1 90 ? -5.287 9.002 4.663 1.00 88.81 90 GLU A C 1
ATOM 692 O O . GLU A 1 90 ? -6.228 9.611 4.138 1.00 88.81 90 GLU A O 1
ATOM 697 N N . SER A 1 91 ? -4.178 9.635 5.054 1.00 86.25 91 SER A N 1
ATOM 698 C CA . SER A 1 91 ? -4.053 11.095 5.020 1.00 86.25 91 SER A CA 1
ATOM 699 C C . SER A 1 91 ? -3.731 11.648 3.633 1.00 86.25 91 SER A C 1
ATOM 701 O O . SER A 1 91 ? -4.228 12.722 3.285 1.00 86.25 91 SER A O 1
ATOM 703 N N . ARG A 1 92 ? -2.908 10.945 2.843 1.00 84.75 92 ARG A N 1
ATOM 704 C CA . ARG A 1 92 ? -2.376 11.453 1.570 1.00 84.75 92 ARG A CA 1
ATOM 705 C C . ARG A 1 92 ? -2.745 10.575 0.386 1.00 84.75 92 ARG A C 1
ATOM 707 O O . ARG A 1 92 ? -3.248 11.092 -0.606 1.00 84.75 92 ARG A O 1
ATOM 714 N N . MET A 1 93 ? -2.510 9.268 0.470 1.00 84.56 93 MET A N 1
ATOM 715 C CA . MET A 1 93 ? -2.597 8.411 -0.715 1.00 84.56 93 MET A CA 1
ATOM 716 C C . MET A 1 93 ? -4.027 8.151 -1.184 1.00 84.56 93 MET A C 1
ATOM 718 O O . MET A 1 93 ? -4.244 8.053 -2.386 1.00 84.56 93 MET A O 1
ATOM 722 N N . LEU A 1 94 ? -5.006 8.087 -0.276 1.00 85.31 94 LEU A N 1
ATOM 723 C CA . LEU A 1 94 ? -6.414 7.914 -0.663 1.00 85.31 94 LEU A CA 1
ATOM 724 C C . LEU A 1 94 ? -6.982 9.109 -1.444 1.00 85.31 94 LEU A C 1
ATOM 726 O O . LEU A 1 94 ? -7.957 8.955 -2.171 1.00 85.31 94 LEU A O 1
ATOM 730 N N . LEU A 1 95 ? -6.380 10.292 -1.294 1.00 85.25 95 LEU A N 1
ATOM 731 C CA . LEU A 1 95 ? -6.732 11.496 -2.052 1.00 85.25 95 LEU A CA 1
ATOM 732 C C . LEU A 1 95 ? -5.890 11.666 -3.320 1.00 85.25 95 LEU A C 1
ATOM 734 O O . LEU A 1 95 ? -6.209 12.509 -4.157 1.00 85.25 95 LEU A O 1
ATOM 738 N N . ALA A 1 96 ? -4.797 10.915 -3.450 1.00 82.94 96 ALA A N 1
ATOM 739 C CA . ALA A 1 96 ? -3.880 11.056 -4.563 1.00 82.94 96 ALA A CA 1
ATOM 740 C C . ALA A 1 96 ? -4.442 10.330 -5.791 1.00 82.94 96 ALA A C 1
ATOM 742 O O . ALA A 1 96 ? -4.523 9.102 -5.837 1.00 82.94 96 ALA A O 1
ATOM 743 N N . VAL A 1 97 ? -4.829 11.106 -6.800 1.00 72.19 97 VAL A N 1
ATOM 744 C CA . VAL A 1 97 ? -5.330 10.580 -8.073 1.00 72.19 97 VAL A CA 1
ATOM 745 C C . VAL A 1 97 ? -4.141 10.247 -8.985 1.00 72.19 97 VAL A C 1
ATOM 747 O O . VAL A 1 97 ? -3.105 10.903 -8.928 1.00 72.19 97 VAL A O 1
ATOM 750 N N . HIS A 1 98 ? -4.281 9.218 -9.824 1.00 72.88 98 HIS A N 1
ATOM 751 C CA . HIS A 1 98 ? -3.290 8.797 -10.830 1.00 72.88 98 HIS A CA 1
ATOM 752 C C . HIS A 1 98 ? -1.945 8.261 -10.301 1.00 72.88 98 HIS A C 1
ATOM 754 O O . HIS A 1 98 ? -0.973 8.175 -11.053 1.00 72.88 98 HIS A O 1
ATOM 760 N N . VAL A 1 99 ? -1.876 7.804 -9.046 1.00 76.81 99 VAL A N 1
ATOM 761 C CA . VAL A 1 99 ? -0.656 7.177 -8.511 1.00 76.81 99 VAL A CA 1
ATOM 762 C C . VAL A 1 99 ? -0.625 5.681 -8.835 1.00 76.81 99 VAL A C 1
ATOM 764 O O . VAL A 1 99 ? -1.328 4.879 -8.225 1.00 76.81 99 VAL A O 1
ATOM 767 N N . ARG A 1 100 ? 0.205 5.294 -9.811 1.00 77.12 100 ARG A N 1
ATOM 768 C CA . ARG A 1 100 ? 0.298 3.905 -10.303 1.00 77.12 100 ARG A CA 1
ATOM 769 C C . ARG A 1 100 ? 1.179 3.005 -9.430 1.00 77.12 100 ARG A C 1
ATOM 771 O O . ARG A 1 100 ? 0.825 1.859 -9.173 1.00 77.12 100 ARG A O 1
ATOM 778 N N . TYR A 1 101 ? 2.313 3.524 -8.963 1.00 79.44 101 TYR A N 1
ATOM 779 C CA . TYR A 1 101 ? 3.390 2.693 -8.411 1.00 79.44 101 TYR A CA 1
ATOM 780 C C . TYR A 1 101 ? 3.348 2.526 -6.885 1.00 79.44 101 TYR A C 1
ATOM 782 O O . TYR A 1 101 ? 3.846 1.538 -6.352 1.00 79.44 101 TYR A O 1
ATOM 790 N N . SER A 1 102 ? 2.685 3.433 -6.164 1.00 78.38 102 SER A N 1
ATOM 791 C CA . SER A 1 102 ? 2.583 3.377 -4.697 1.00 78.38 102 SER A CA 1
ATOM 792 C C . SER A 1 102 ? 1.822 2.149 -4.187 1.00 78.38 102 SER A C 1
ATOM 794 O O . SER A 1 102 ? 2.053 1.692 -3.070 1.00 78.38 102 SER A O 1
ATOM 796 N N . SER A 1 103 ? 0.935 1.586 -5.013 1.00 82.44 103 SER A N 1
ATOM 797 C CA . SER A 1 103 ? 0.178 0.369 -4.698 1.00 82.44 103 SER A CA 1
ATOM 798 C C . SER A 1 103 ? 1.077 -0.859 -4.523 1.00 82.44 103 SER A C 1
ATOM 800 O O . SER A 1 103 ? 0.740 -1.756 -3.754 1.00 82.44 103 SER A O 1
ATOM 802 N N . PHE A 1 104 ? 2.240 -0.899 -5.184 1.00 84.69 104 PHE A N 1
ATOM 803 C CA . PHE A 1 104 ? 3.178 -2.018 -5.057 1.00 84.69 104 PHE A CA 1
ATOM 804 C C . PHE A 1 104 ? 3.836 -2.080 -3.678 1.00 84.69 104 PHE A C 1
ATOM 806 O O . PHE A 1 104 ? 4.031 -3.172 -3.152 1.00 84.69 104 PHE A O 1
ATOM 813 N N . ILE A 1 105 ? 4.101 -0.924 -3.060 1.00 87.31 105 ILE A N 1
ATOM 814 C CA . ILE A 1 105 ? 4.643 -0.850 -1.694 1.00 87.31 105 ILE A CA 1
ATOM 815 C C . ILE A 1 105 ? 3.667 -1.510 -0.715 1.00 87.31 105 ILE A C 1
ATOM 817 O O . ILE A 1 105 ? 4.057 -2.323 0.120 1.00 87.31 105 ILE A O 1
ATOM 821 N N . TRP A 1 106 ? 2.378 -1.217 -0.877 1.00 87.94 106 TRP A N 1
ATOM 822 C CA . TRP A 1 106 ? 1.308 -1.785 -0.066 1.00 87.94 106 TRP A CA 1
ATOM 823 C C . TRP A 1 106 ? 1.124 -3.285 -0.280 1.00 87.94 106 TRP A C 1
ATOM 825 O O . TRP A 1 106 ? 1.031 -4.028 0.698 1.00 87.94 106 TRP A O 1
ATOM 835 N N . LEU A 1 107 ? 1.130 -3.736 -1.537 1.00 87.75 107 LEU A N 1
ATOM 836 C CA . LEU A 1 107 ? 1.066 -5.160 -1.862 1.00 87.75 107 LEU A CA 1
ATOM 837 C C . LEU A 1 107 ? 2.243 -5.934 -1.263 1.00 87.75 107 LEU A C 1
ATOM 839 O O . LEU A 1 107 ? 2.033 -7.051 -0.793 1.00 87.75 107 LEU A O 1
ATOM 843 N N . TYR A 1 108 ? 3.442 -5.343 -1.255 1.00 88.38 108 TYR A N 1
ATOM 844 C CA . TYR A 1 108 ? 4.629 -5.953 -0.670 1.00 88.38 108 TYR A CA 1
ATOM 845 C C . TYR A 1 108 ? 4.534 -6.049 0.853 1.00 88.38 108 TYR A C 1
ATOM 847 O O . TYR A 1 108 ? 4.642 -7.147 1.386 1.00 88.38 108 TYR A O 1
ATOM 855 N N . ILE A 1 109 ? 4.262 -4.947 1.559 1.00 87.94 109 ILE A N 1
ATOM 856 C CA . ILE A 1 109 ? 4.182 -4.951 3.033 1.00 87.94 109 ILE A CA 1
ATOM 857 C C . ILE A 1 109 ? 3.130 -5.939 3.530 1.00 87.94 109 ILE A C 1
ATOM 859 O O . ILE A 1 109 ? 3.386 -6.712 4.448 1.00 87.94 109 ILE A O 1
ATOM 863 N N . CYS A 1 110 ? 1.960 -5.951 2.893 1.00 88.50 110 CYS A N 1
ATOM 864 C CA . CYS A 1 110 ? 0.878 -6.858 3.264 1.00 88.50 110 CYS A CA 1
ATOM 865 C C . CYS A 1 110 ? 1.186 -8.324 2.916 1.00 88.50 110 CYS A C 1
ATOM 867 O O . CYS A 1 110 ? 0.550 -9.213 3.466 1.00 88.50 110 CYS A O 1
ATOM 869 N N . SER A 1 111 ? 2.165 -8.593 2.040 1.00 87.50 111 SER A N 1
ATOM 870 C CA . SER A 1 111 ? 2.645 -9.956 1.774 1.00 87.50 111 SER A CA 1
ATOM 871 C C . SER A 1 111 ? 3.604 -10.489 2.845 1.00 87.50 111 SER A C 1
ATOM 873 O O . SER A 1 111 ? 3.855 -11.690 2.881 1.00 87.50 111 SER A O 1
ATOM 875 N N . LEU A 1 112 ? 4.147 -9.617 3.704 1.00 86.31 112 LEU A N 1
ATOM 876 C CA . LEU A 1 112 ? 5.104 -10.000 4.749 1.00 86.31 112 LEU A CA 1
ATOM 877 C C . LEU A 1 112 ? 4.424 -10.605 5.979 1.00 86.31 112 LEU A C 1
ATOM 879 O O . LEU A 1 112 ? 4.994 -11.481 6.621 1.00 86.31 112 LEU A O 1
ATOM 883 N N . ASP A 1 113 ? 3.234 -10.112 6.322 1.00 85.19 113 ASP A N 1
ATOM 884 C CA . ASP A 1 113 ? 2.460 -10.554 7.480 1.00 85.19 113 ASP A CA 1
ATOM 885 C C . ASP A 1 113 ? 0.962 -10.371 7.191 1.00 85.19 113 ASP A C 1
ATOM 887 O O . ASP A 1 113 ? 0.513 -9.305 6.757 1.00 85.19 113 ASP A O 1
ATOM 891 N N . GLU A 1 114 ? 0.177 -11.411 7.459 1.00 84.75 114 GLU A N 1
ATOM 892 C CA . GLU A 1 114 ? -1.277 -11.421 7.276 1.00 84.75 114 GLU A CA 1
ATOM 893 C C . GLU A 1 114 ? -1.985 -10.394 8.176 1.00 84.75 114 GLU A C 1
ATOM 895 O O . GLU A 1 114 ? -3.017 -9.820 7.807 1.00 84.75 114 GLU A O 1
ATOM 900 N N . SER A 1 115 ? -1.402 -10.085 9.338 1.00 87.88 115 SER A N 1
ATOM 901 C CA . SER A 1 115 ? -1.925 -9.057 10.239 1.00 87.88 115 SER A CA 1
ATOM 902 C C . SER A 1 115 ? -1.894 -7.659 9.609 1.00 87.88 115 SER A C 1
ATOM 904 O O . SER A 1 115 ? -2.815 -6.867 9.830 1.00 87.88 115 SER A O 1
ATOM 906 N N . TYR A 1 116 ? -0.895 -7.357 8.771 1.00 89.56 116 TYR A N 1
ATOM 907 C CA . TYR A 1 116 ? -0.829 -6.094 8.032 1.00 89.56 116 TYR A CA 1
ATOM 908 C C . TYR A 1 116 ? -1.892 -6.030 6.947 1.00 89.56 116 TYR A C 1
ATOM 910 O O . TYR A 1 116 ? -2.593 -5.022 6.853 1.00 89.56 116 TYR A O 1
ATOM 918 N N . ALA A 1 117 ? -2.071 -7.116 6.192 1.00 88.62 117 ALA A N 1
ATOM 919 C CA . ALA A 1 117 ? -3.130 -7.204 5.193 1.00 88.62 117 ALA A CA 1
ATOM 920 C C . ALA A 1 117 ? -4.511 -6.973 5.827 1.00 88.62 117 ALA A C 1
ATOM 922 O O . ALA A 1 117 ? -5.285 -6.150 5.338 1.00 88.62 117 ALA A O 1
ATOM 923 N N . THR A 1 118 ? -4.779 -7.623 6.963 1.00 90.31 118 THR A N 1
ATOM 924 C CA . THR A 1 118 ? -6.045 -7.491 7.698 1.00 90.31 118 THR A CA 1
ATOM 925 C C . THR A 1 118 ? -6.285 -6.048 8.142 1.00 90.31 118 THR A C 1
ATOM 927 O O . THR A 1 118 ? -7.303 -5.457 7.789 1.00 90.31 118 THR A O 1
ATOM 930 N N . ARG A 1 119 ? -5.314 -5.428 8.827 1.00 92.31 119 ARG A N 1
ATOM 931 C CA . ARG A 1 119 ? -5.422 -4.036 9.307 1.00 92.31 119 ARG A CA 1
ATOM 932 C C . ARG A 1 119 ? -5.589 -3.031 8.166 1.00 92.31 119 ARG A C 1
ATOM 934 O O . ARG A 1 119 ? -6.336 -2.062 8.300 1.00 92.31 119 ARG A O 1
ATOM 941 N N . THR A 1 120 ? -4.908 -3.245 7.041 1.00 91.69 120 THR A N 1
ATOM 942 C CA . THR A 1 120 ? -5.046 -2.390 5.857 1.00 91.69 120 THR A CA 1
ATOM 943 C C . THR A 1 120 ? -6.429 -2.537 5.222 1.00 91.69 120 THR A C 1
ATOM 945 O O . THR A 1 120 ? -7.051 -1.524 4.899 1.00 91.69 120 THR A O 1
ATOM 948 N N . LEU A 1 121 ? -6.950 -3.759 5.078 1.00 91.44 121 LEU A N 1
ATOM 949 C CA . LEU A 1 121 ? -8.294 -3.995 4.541 1.00 91.44 121 LEU A CA 1
ATOM 950 C C . LEU A 1 121 ? -9.388 -3.437 5.462 1.00 91.44 121 LEU A C 1
ATOM 952 O O . LEU A 1 121 ? -10.324 -2.808 4.969 1.00 91.44 121 LEU A O 1
ATOM 956 N N . GLU A 1 122 ? -9.246 -3.590 6.780 1.00 93.06 122 GLU A N 1
ATOM 957 C CA . GLU A 1 122 ? -10.149 -2.996 7.773 1.00 93.06 122 GLU A CA 1
ATOM 958 C C . GLU A 1 122 ? -10.170 -1.467 7.680 1.00 93.06 122 GLU A C 1
ATOM 960 O O . GLU A 1 122 ? -11.248 -0.867 7.664 1.00 93.06 122 GLU A O 1
ATOM 965 N N . LEU A 1 123 ? -9.000 -0.826 7.555 1.00 92.94 123 LEU A N 1
ATOM 966 C CA . LEU A 1 123 ? -8.919 0.619 7.348 1.00 92.94 123 LEU A CA 1
ATOM 967 C C . LEU A 1 123 ? -9.657 1.027 6.069 1.00 92.94 123 LEU A C 1
ATOM 969 O O . LEU A 1 123 ? -10.515 1.910 6.118 1.00 92.94 123 LEU A O 1
ATOM 973 N N . LEU A 1 124 ? -9.347 0.387 4.938 1.00 92.25 124 LEU A N 1
ATOM 974 C CA . LEU A 1 124 ? -9.967 0.701 3.649 1.00 92.25 124 LEU A CA 1
ATOM 975 C C . LEU A 1 124 ? -11.489 0.539 3.716 1.00 92.25 124 LEU A C 1
ATOM 977 O O . LEU A 1 124 ? -12.221 1.443 3.316 1.00 92.25 124 LEU A O 1
ATOM 981 N N . TRP A 1 125 ? -11.968 -0.560 4.298 1.00 93.62 125 TRP A N 1
ATOM 982 C CA . TRP A 1 125 ? -13.392 -0.800 4.511 1.00 93.62 125 TRP A CA 1
ATOM 983 C C . TRP A 1 125 ? -14.036 0.269 5.401 1.00 93.62 125 TRP A C 1
ATOM 985 O O . TRP A 1 125 ? -15.089 0.811 5.059 1.00 93.62 125 TRP A O 1
ATOM 995 N N . SER A 1 126 ? -13.378 0.647 6.501 1.00 93.75 126 SER A N 1
ATOM 996 C CA . SER A 1 126 ? -13.877 1.683 7.412 1.00 93.75 126 SER A CA 1
ATOM 997 C C . SER A 1 126 ? -14.026 3.049 6.736 1.00 93.75 126 SER A C 1
ATOM 999 O O . SER A 1 126 ? -14.936 3.805 7.077 1.00 93.75 126 SER A O 1
ATOM 1001 N N . VAL A 1 127 ? -13.164 3.365 5.762 1.00 90.94 127 VAL A N 1
ATOM 1002 C CA . VAL A 1 127 ? -13.243 4.604 4.977 1.00 90.94 127 VAL A CA 1
ATOM 1003 C C . VAL A 1 127 ? -14.379 4.533 3.955 1.00 90.94 127 VAL A C 1
ATOM 1005 O O . VAL A 1 127 ? -15.077 5.526 3.769 1.00 90.94 127 VAL A O 1
ATOM 1008 N N . ILE A 1 128 ? -14.601 3.373 3.330 1.00 91.38 128 ILE A N 1
ATOM 1009 C CA . ILE A 1 128 ? -15.672 3.166 2.340 1.00 91.38 128 ILE A CA 1
ATOM 1010 C C . ILE A 1 128 ? -17.059 3.295 2.984 1.00 91.38 128 ILE A C 1
ATOM 1012 O O . ILE A 1 128 ? -17.941 3.933 2.415 1.00 91.38 128 ILE A O 1
ATOM 1016 N N . VAL A 1 129 ? -17.256 2.699 4.164 1.00 91.69 129 VAL A N 1
ATOM 1017 C CA . VAL A 1 129 ? -18.565 2.648 4.842 1.00 91.69 129 VAL A CA 1
ATOM 1018 C C . VAL A 1 129 ? -18.873 3.935 5.623 1.00 91.69 129 VAL A C 1
ATOM 1020 O O . VAL A 1 129 ? -20.020 4.170 6.013 1.00 91.69 129 VAL A O 1
ATOM 1023 N N . ARG A 1 130 ? -17.876 4.800 5.856 1.00 87.50 130 ARG A N 1
ATOM 1024 C CA . ARG A 1 130 ? -18.065 6.055 6.594 1.00 87.50 130 ARG A CA 1
ATOM 1025 C C . ARG A 1 130 ? -19.067 6.969 5.863 1.00 87.50 130 ARG A C 1
ATOM 1027 O O . ARG A 1 130 ? -18.913 7.183 4.661 1.00 87.50 130 ARG A O 1
ATOM 1034 N N . PRO A 1 131 ? -20.050 7.566 6.568 1.00 83.88 131 PRO A N 1
ATOM 1035 C CA . PRO A 1 131 ? -20.960 8.539 5.970 1.00 83.88 131 PRO A CA 1
ATOM 1036 C C . PRO A 1 131 ? -20.186 9.706 5.352 1.00 83.88 131 PRO A C 1
ATOM 1038 O O . PRO A 1 131 ? -19.373 10.341 6.024 1.00 83.88 131 PRO A O 1
ATOM 1041 N N . GLN A 1 132 ? -20.435 9.977 4.073 1.00 83.62 132 GLN A N 1
ATOM 1042 C CA . GLN A 1 132 ? -19.720 11.001 3.315 1.00 83.62 132 GLN A CA 1
ATOM 1043 C C . GLN A 1 132 ? -20.442 12.339 3.465 1.00 83.62 132 GLN A C 1
ATOM 1045 O O . GLN A 1 132 ? -21.565 12.496 2.988 1.00 83.62 132 GLN A O 1
ATOM 1050 N N . ILE A 1 133 ? -19.807 13.287 4.155 1.00 83.19 133 ILE A N 1
ATOM 1051 C CA . ILE A 1 133 ? -20.398 14.601 4.450 1.00 83.19 133 ILE A CA 1
ATOM 1052 C C . ILE A 1 133 ? -19.786 15.666 3.531 1.00 83.19 133 ILE A C 1
ATOM 1054 O O . ILE A 1 133 ? -20.491 16.564 3.072 1.00 83.19 133 ILE A O 1
ATOM 1058 N N . ALA A 1 134 ? -18.493 15.548 3.216 1.00 85.19 134 ALA A N 1
ATOM 1059 C CA . ALA A 1 134 ? -17.773 16.450 2.321 1.00 85.19 134 ALA A CA 1
ATOM 1060 C C . ALA A 1 134 ? -17.361 15.766 1.004 1.00 85.19 134 ALA A C 1
ATOM 1062 O O . ALA A 1 134 ? -17.158 14.554 0.945 1.00 85.19 134 ALA A O 1
ATOM 1063 N N . GLN A 1 135 ? -17.138 16.554 -0.057 1.00 81.75 135 GLN A N 1
ATOM 1064 C CA . GLN A 1 135 ? -16.617 16.036 -1.337 1.00 81.75 135 GLN A CA 1
ATOM 1065 C C . GLN A 1 135 ? -15.265 15.319 -1.184 1.00 81.75 135 GLN A C 1
ATOM 1067 O O . GLN A 1 135 ? -14.989 14.352 -1.893 1.00 81.75 135 GLN A O 1
ATOM 1072 N N . SER A 1 136 ? -14.438 15.744 -0.224 1.00 83.19 136 SER A N 1
ATOM 1073 C CA . SER A 1 136 ? -13.191 15.056 0.124 1.00 83.19 136 SER A CA 1
ATOM 1074 C C . SER A 1 136 ? -13.422 13.633 0.631 1.00 83.19 136 SER A C 1
ATOM 1076 O O . SER A 1 136 ? -12.600 12.759 0.371 1.00 83.19 136 SER A O 1
ATOM 1078 N N . ASP A 1 137 ? -14.534 13.385 1.324 1.00 84.69 137 ASP A N 1
ATOM 1079 C CA . ASP A 1 137 ? -14.878 12.062 1.852 1.00 84.69 137 ASP A CA 1
ATOM 1080 C C . ASP A 1 137 ? -15.332 11.139 0.723 1.00 84.69 137 ASP A C 1
ATOM 1082 O O . ASP A 1 137 ? -14.967 9.965 0.697 1.00 84.69 137 ASP A O 1
ATOM 1086 N N . VAL A 1 138 ? -16.048 11.695 -0.261 1.00 85.25 138 VAL A N 1
ATOM 1087 C CA . VAL A 1 138 ? -16.423 10.989 -1.493 1.00 85.25 138 VAL A CA 1
ATOM 1088 C C . VAL A 1 138 ? -15.177 10.546 -2.255 1.00 85.25 138 VAL A C 1
ATOM 1090 O O . VAL A 1 138 ? -15.064 9.375 -2.621 1.00 85.25 138 VAL A O 1
ATOM 1093 N N . ALA A 1 139 ? -14.216 11.454 -2.453 1.00 86.94 139 ALA A N 1
ATOM 1094 C CA . ALA A 1 139 ? -12.961 11.150 -3.138 1.00 86.94 139 ALA A CA 1
ATOM 1095 C C . ALA A 1 139 ? -12.138 10.089 -2.385 1.00 86.94 139 ALA A C 1
ATOM 1097 O O . ALA A 1 139 ? -11.694 9.115 -2.994 1.00 86.94 139 ALA A O 1
ATOM 1098 N N . LYS A 1 140 ? -12.006 10.221 -1.056 1.00 88.88 140 LYS A N 1
ATOM 1099 C CA . LYS A 1 140 ? -11.332 9.217 -0.216 1.00 88.88 140 LYS A CA 1
ATOM 1100 C C . LYS A 1 140 ? -12.011 7.854 -0.275 1.00 88.88 140 LYS A C 1
ATOM 1102 O O . LYS A 1 140 ? -11.313 6.849 -0.361 1.00 88.88 140 LYS A O 1
ATOM 1107 N N . GLY A 1 141 ? -13.342 7.811 -0.246 1.00 89.00 141 GLY A N 1
ATOM 1108 C CA . GLY A 1 141 ? -14.110 6.571 -0.346 1.00 89.00 141 GLY A CA 1
ATOM 1109 C C . GLY A 1 141 ? -13.890 5.859 -1.681 1.00 89.00 141 GLY A C 1
ATOM 1110 O O . GLY A 1 141 ? -13.654 4.653 -1.698 1.00 89.00 141 GLY A O 1
ATOM 1111 N N . HIS A 1 142 ? -13.873 6.603 -2.791 1.00 89.38 142 HIS A N 1
ATOM 1112 C CA . HIS A 1 142 ? -13.557 6.043 -4.110 1.00 89.38 142 HIS A CA 1
ATOM 1113 C C . HIS A 1 142 ? -12.114 5.538 -4.189 1.00 89.38 142 HIS A C 1
ATOM 1115 O O . HIS A 1 142 ? -11.881 4.432 -4.676 1.00 89.38 142 HIS A O 1
ATOM 1121 N N . GLY A 1 143 ? -11.152 6.310 -3.672 1.00 88.00 143 GLY A N 1
ATOM 1122 C CA . GLY A 1 143 ? -9.757 5.884 -3.579 1.00 88.00 143 GLY A CA 1
ATOM 1123 C C . GLY A 1 143 ? -9.615 4.598 -2.764 1.00 88.00 143 GLY A C 1
ATOM 1124 O O . GLY A 1 143 ? -8.986 3.645 -3.218 1.00 88.00 143 GLY A O 1
ATOM 1125 N N . ALA A 1 144 ? -10.266 4.527 -1.602 1.00 90.44 144 ALA A N 1
ATOM 1126 C CA . ALA A 1 144 ? -10.238 3.351 -0.739 1.00 90.44 144 ALA A CA 1
ATOM 1127 C C . ALA A 1 144 ? -10.865 2.124 -1.413 1.00 90.44 144 ALA A C 1
ATOM 1129 O O . ALA A 1 144 ? -10.279 1.044 -1.372 1.00 90.44 144 ALA A O 1
ATOM 1130 N N . ALA A 1 145 ? -12.003 2.292 -2.093 1.00 90.81 145 ALA A N 1
ATOM 1131 C CA . ALA A 1 145 ? -12.642 1.226 -2.861 1.00 90.81 145 ALA A CA 1
ATOM 1132 C C . ALA A 1 145 ? -11.749 0.725 -4.006 1.00 90.81 145 ALA A C 1
ATOM 1134 O O . ALA A 1 145 ? -11.632 -0.483 -4.209 1.00 90.81 145 ALA A O 1
ATOM 1135 N N . ALA A 1 146 ? -11.070 1.631 -4.715 1.00 89.56 146 ALA A N 1
ATOM 1136 C CA . ALA A 1 146 ? -10.134 1.272 -5.775 1.00 89.56 146 ALA A CA 1
ATOM 1137 C C . ALA A 1 146 ? -8.915 0.507 -5.234 1.00 89.56 146 ALA A C 1
ATOM 1139 O O . ALA A 1 146 ? -8.548 -0.521 -5.803 1.00 89.56 146 ALA A O 1
ATOM 1140 N N . TYR A 1 147 ? -8.321 0.959 -4.120 1.00 89.06 147 TYR A N 1
ATOM 1141 C CA . TYR A 1 147 ? -7.235 0.236 -3.449 1.00 89.06 147 TYR A CA 1
ATOM 1142 C C . TYR A 1 147 ? -7.695 -1.146 -2.980 1.00 89.06 147 TYR A C 1
ATOM 1144 O O . TYR A 1 147 ? -7.006 -2.125 -3.248 1.00 89.06 147 TYR A O 1
ATOM 1152 N N . LEU A 1 148 ? -8.869 -1.249 -2.352 1.00 90.06 148 LEU A N 1
ATOM 1153 C CA . LEU A 1 148 ? -9.420 -2.517 -1.867 1.00 90.06 148 LEU A CA 1
ATOM 1154 C C . LEU A 1 148 ? -9.679 -3.501 -3.019 1.00 90.06 148 LEU A C 1
ATOM 1156 O O . LEU A 1 148 ? -9.250 -4.651 -2.951 1.00 90.06 148 LEU A O 1
ATOM 1160 N N . ALA A 1 149 ? -10.289 -3.043 -4.115 1.00 88.62 149 ALA A N 1
ATOM 1161 C CA . ALA A 1 149 ? -10.491 -3.860 -5.311 1.00 88.62 149 ALA A CA 1
ATOM 1162 C C . ALA A 1 149 ? -9.158 -4.293 -5.949 1.00 88.62 149 ALA A C 1
ATOM 1164 O O . ALA A 1 149 ? -8.987 -5.455 -6.317 1.00 88.62 149 ALA A O 1
ATOM 1165 N N . ALA A 1 150 ? -8.190 -3.377 -6.051 1.00 86.56 150 ALA A N 1
ATOM 1166 C CA . ALA A 1 150 ? -6.864 -3.669 -6.587 1.00 86.56 150 ALA A CA 1
ATOM 1167 C C . ALA A 1 150 ? -6.095 -4.680 -5.727 1.00 86.56 150 ALA A C 1
ATOM 1169 O O . ALA A 1 150 ? -5.384 -5.518 -6.287 1.00 86.56 150 ALA A O 1
ATOM 1170 N N . PHE A 1 151 ? -6.250 -4.606 -4.404 1.00 87.06 151 PHE A N 1
ATOM 1171 C CA . PHE A 1 151 ? -5.691 -5.555 -3.450 1.00 87.06 151 PHE A CA 1
ATOM 1172 C C . PHE A 1 151 ? -6.284 -6.944 -3.645 1.00 87.06 151 PHE A C 1
ATOM 1174 O O . PHE A 1 151 ? -5.540 -7.874 -3.938 1.00 87.06 151 PHE A O 1
ATOM 1181 N N . LEU A 1 152 ? -7.611 -7.076 -3.575 1.00 86.31 152 LEU A N 1
ATOM 1182 C CA . LEU A 1 152 ? -8.291 -8.367 -3.715 1.00 86.31 152 LEU A CA 1
ATOM 1183 C C . LEU A 1 152 ? -8.022 -9.028 -5.074 1.00 86.31 152 LEU A C 1
ATOM 1185 O O . LEU A 1 152 ? -7.889 -10.244 -5.154 1.00 86.31 152 LEU A O 1
ATOM 1189 N N . ALA A 1 153 ? -7.883 -8.239 -6.141 1.00 86.69 153 ALA A N 1
ATOM 1190 C CA . ALA A 1 153 ? -7.589 -8.768 -7.469 1.00 86.69 153 ALA A CA 1
ATOM 1191 C C . ALA A 1 153 ? -6.139 -9.267 -7.642 1.00 86.69 153 ALA A C 1
ATOM 1193 O O . ALA A 1 153 ? -5.880 -10.070 -8.538 1.00 86.69 153 ALA A O 1
ATOM 1194 N N . ARG A 1 154 ? -5.174 -8.762 -6.856 1.00 84.50 154 ARG A N 1
ATOM 1195 C CA . ARG A 1 154 ? -3.730 -8.989 -7.093 1.00 84.50 154 ARG A CA 1
ATOM 1196 C C . ARG A 1 154 ? -3.000 -9.705 -5.960 1.00 84.50 154 ARG A C 1
ATOM 1198 O O . ARG A 1 154 ? -1.958 -10.312 -6.212 1.00 84.50 154 ARG A O 1
ATOM 1205 N N . ALA A 1 155 ? -3.504 -9.641 -4.735 1.00 84.19 155 ALA A N 1
ATOM 1206 C CA . ALA A 1 155 ? -2.885 -10.255 -3.570 1.00 84.19 155 ALA A CA 1
ATOM 1207 C C . ALA A 1 155 ? -3.135 -11.770 -3.562 1.00 84.19 155 ALA A C 1
ATOM 1209 O O . ALA A 1 155 ? -4.066 -12.268 -2.940 1.00 84.19 155 ALA A O 1
ATOM 1210 N N . LYS A 1 156 ? -2.257 -12.517 -4.241 1.00 80.56 156 LYS A N 1
ATOM 1211 C CA . LYS A 1 156 ? -2.286 -13.993 -4.293 1.00 80.56 156 LYS A CA 1
ATOM 1212 C C . LYS A 1 156 ? -2.090 -14.673 -2.930 1.00 80.56 156 LYS A C 1
ATOM 1214 O O . LYS A 1 156 ? -2.294 -15.875 -2.827 1.00 80.56 156 LYS A O 1
ATOM 1219 N N . TYR A 1 157 ? -1.628 -13.924 -1.931 1.00 77.44 157 TYR A N 1
ATOM 1220 C CA . TYR A 1 157 ? -1.369 -14.399 -0.572 1.00 77.44 157 TYR A CA 1
ATOM 1221 C C . TYR A 1 157 ? -2.591 -14.298 0.352 1.00 77.44 157 TYR A C 1
ATOM 1223 O O . TYR A 1 157 ? -2.532 -14.801 1.467 1.00 77.44 157 TYR A O 1
ATOM 1231 N N . LEU A 1 158 ? -3.682 -13.653 -0.080 1.00 74.88 158 LEU A N 1
ATOM 1232 C CA . LEU A 1 158 ? -4.942 -13.647 0.663 1.00 74.88 158 LEU A CA 1
ATOM 1233 C C . LEU A 1 158 ? -5.716 -14.933 0.348 1.00 74.88 158 LEU A C 1
ATOM 1235 O O . LEU A 1 158 ? -6.188 -15.111 -0.775 1.00 74.88 158 LEU A O 1
ATOM 1239 N N . ASP A 1 159 ? -5.859 -15.816 1.336 1.00 69.38 159 ASP A N 1
ATOM 1240 C CA . ASP A 1 159 ? -6.732 -16.990 1.237 1.00 69.38 159 ASP A CA 1
ATOM 1241 C C . ASP A 1 159 ? -8.149 -16.585 1.671 1.00 69.38 159 ASP A C 1
ATOM 1243 O O . ASP A 1 159 ? -8.459 -16.502 2.859 1.00 69.38 159 ASP A O 1
ATOM 1247 N N . LEU A 1 160 ? -9.005 -16.264 0.698 1.00 61.69 160 LEU A N 1
ATOM 1248 C CA . LEU A 1 160 ? -10.427 -15.997 0.927 1.00 61.69 160 LEU A CA 1
ATOM 1249 C C . LEU A 1 160 ? -11.153 -17.336 1.120 1.00 61.69 160 LEU A C 1
ATOM 1251 O O . LEU A 1 160 ? -11.808 -17.829 0.199 1.00 61.69 160 LEU A O 1
ATOM 1255 N N . LYS A 1 161 ? -10.973 -17.951 2.289 1.00 50.03 161 LYS A N 1
ATOM 1256 C CA . LYS A 1 161 ? -11.761 -19.115 2.708 1.00 50.03 161 LYS A CA 1
ATOM 1257 C C . LYS A 1 161 ? -13.123 -18.721 3.258 1.00 50.03 161 LYS A C 1
ATOM 1259 O O . LYS A 1 161 ? -13.194 -17.733 4.021 1.00 50.03 161 LYS A O 1
#

Radius of gyration: 27.53 Å; chains: 1; bounding box: 47×56×99 Å

pLDDT: mean 73.95, std 16.93, range [33.75, 93.75]